Protein AF-A0A424H6H0-F1 (afdb_monomer)

pLDDT: mean 87.37, std 11.34, range [51.12, 97.81]

Solvent-accessible surface area (backbone atoms only — not comparable to full-atom values): 7325 Å² total; per-residue (Å²): 119,69,68,63,52,53,53,52,52,50,52,54,50,57,54,52,53,53,62,70,57,57,86,66,71,71,79,76,78,64,47,55,64,56,34,30,63,74,71,73,46,59,48,82,46,78,43,84,47,62,49,67,98,49,69,67,31,64,76,72,50,61,21,70,81,36,70,43,78,44,82,45,73,49,49,78,35,88,82,81,74,92,61,57,74,66,88,86,79,65,65,96,77,36,65,50,47,57,65,38,88,86,41,44,65,76,50,62,51,50,60,63,37,26,77,72,45,30,47

Sequence (119 aa):
MFIKKILIFLVCLLISLQALASDKIKPKKTPLKKLSKQLGNGELIKINSYQTSNYKGIMEGWYKDSPIVVDALITYPKGKGPFPILLITHSSGGPGEFTESWLKFMRDQQKPLLDMGIA

Foldseek 3Di:
DVVVVVVVVVVVVVVVVVVVVVVPPDPDPQLVVVLCVVLVHWDWDKDKDFDDPDPVCVVVVCSVVGIDIDIDTDGFADDDDDAAEDDDADDPVHNNLSVDPVNCVSSVVPVVCSVVRYD

Secondary structure (DSSP, 8-state):
-HHHH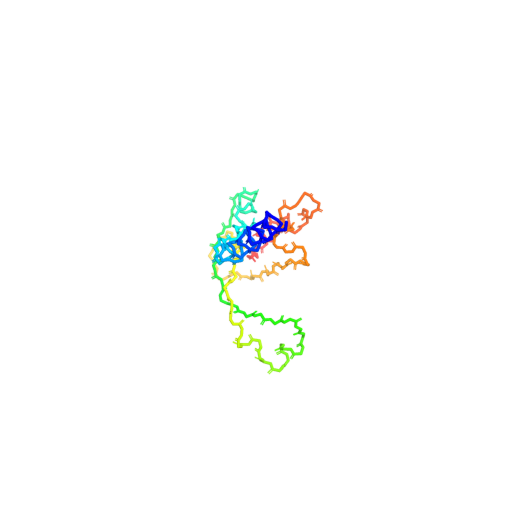HHHHHHHHHHHHHHHHGGG-PPPPPTHHHHHHHHT--EEEEEEEE--SSHHHHHTSGGGGSEEEEEEEE-PPSSSS----------TTGGGGGG-SS-HHHHHTHHHHHHTT--

Mean predicted aligned error: 9.52 Å

Structure (mmCIF, N/CA/C/O backbone):
data_AF-A0A424H6H0-F1
#
_entry.id   AF-A0A424H6H0-F1
#
loop_
_atom_site.group_PDB
_atom_site.id
_atom_site.type_symbol
_atom_site.label_atom_id
_atom_site.label_alt_id
_atom_site.label_comp_id
_atom_site.label_asym_id
_atom_sit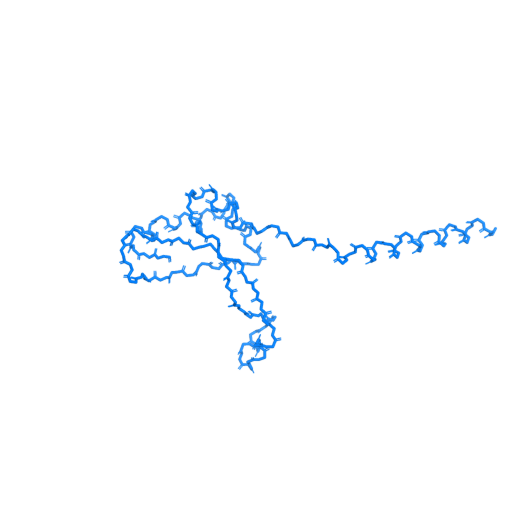e.label_entity_id
_atom_site.label_seq_id
_atom_site.pdbx_PDB_ins_code
_atom_site.Cartn_x
_atom_site.Cartn_y
_atom_site.Cartn_z
_atom_site.occupancy
_atom_site.B_iso_or_equiv
_atom_site.auth_seq_id
_atom_site.auth_comp_id
_atom_site.auth_asym_id
_atom_site.auth_atom_id
_atom_site.pdbx_PDB_model_num
ATOM 1 N N . MET A 1 1 ? 56.396 17.475 0.592 1.00 62.03 1 MET A N 1
ATOM 2 C CA . MET A 1 1 ? 55.775 16.707 -0.520 1.00 62.03 1 MET A CA 1
ATOM 3 C C . MET A 1 1 ? 55.264 15.319 -0.101 1.00 62.03 1 MET A C 1
ATOM 5 O O . MET A 1 1 ? 54.241 14.891 -0.617 1.00 62.03 1 MET A O 1
ATOM 9 N N . PHE A 1 2 ? 55.921 14.638 0.848 1.00 70.25 2 PHE A N 1
ATOM 10 C CA . PHE A 1 2 ? 55.574 13.281 1.309 1.00 70.25 2 PHE A CA 1
ATOM 11 C C . PHE A 1 2 ? 54.223 13.192 2.058 1.00 70.25 2 PHE A C 1
ATOM 13 O O . PHE A 1 2 ? 53.368 12.388 1.703 1.00 70.25 2 PHE A O 1
ATOM 20 N N . ILE A 1 3 ? 53.969 14.106 3.003 1.00 74.75 3 ILE A N 1
ATOM 21 C CA . ILE A 1 3 ? 52.736 14.139 3.821 1.00 74.75 3 ILE A CA 1
ATOM 22 C C . ILE A 1 3 ? 51.471 14.359 2.970 1.00 74.75 3 ILE A C 1
ATOM 24 O O . ILE A 1 3 ? 50.445 13.727 3.204 1.00 74.75 3 ILE A O 1
ATOM 28 N N . LYS A 1 4 ? 51.553 15.189 1.920 1.00 75.88 4 LYS A N 1
ATOM 29 C CA . LYS A 1 4 ? 50.430 15.445 0.998 1.00 75.88 4 LYS A CA 1
ATOM 30 C C . LYS A 1 4 ? 50.020 14.183 0.229 1.00 75.88 4 LYS A C 1
ATOM 32 O O . LYS A 1 4 ? 48.835 13.970 0.009 1.00 75.88 4 LYS A O 1
ATOM 37 N N . LYS A 1 5 ? 50.984 13.332 -0.145 1.00 80.25 5 LYS A N 1
ATOM 38 C CA . LYS A 1 5 ? 50.713 12.058 -0.832 1.00 80.25 5 LYS A CA 1
ATOM 39 C C . LYS A 1 5 ? 50.065 11.033 0.103 1.00 80.25 5 LYS A C 1
ATOM 41 O O . LYS A 1 5 ? 49.128 10.362 -0.313 1.00 80.25 5 LYS A O 1
ATOM 46 N N . ILE A 1 6 ? 50.508 10.970 1.362 1.00 85.81 6 ILE A N 1
ATOM 47 C CA . ILE A 1 6 ? 49.898 10.113 2.394 1.00 85.81 6 ILE A CA 1
ATOM 48 C C . ILE A 1 6 ? 48.451 10.536 2.659 1.00 85.81 6 ILE A C 1
ATOM 50 O O . ILE A 1 6 ? 47.567 9.688 2.701 1.00 85.81 6 ILE A O 1
ATOM 54 N N . LEU A 1 7 ? 48.194 11.842 2.772 1.00 85.50 7 LEU A N 1
ATOM 55 C CA . LEU A 1 7 ? 46.847 12.362 3.004 1.00 85.50 7 LEU A CA 1
ATOM 56 C C . LEU A 1 7 ? 45.888 12.007 1.856 1.00 85.50 7 LEU A C 1
ATOM 58 O O . LEU A 1 7 ? 44.776 11.556 2.105 1.00 85.50 7 LEU A O 1
ATOM 62 N N . ILE A 1 8 ? 46.334 12.156 0.604 1.00 85.44 8 ILE A N 1
ATOM 63 C CA . ILE A 1 8 ? 45.546 11.784 -0.582 1.00 85.44 8 ILE A CA 1
ATOM 64 C C . ILE A 1 8 ? 45.256 10.279 -0.588 1.00 85.44 8 ILE A C 1
ATOM 66 O O . ILE A 1 8 ? 44.114 9.881 -0.799 1.00 85.44 8 ILE A O 1
ATOM 70 N N . PHE A 1 9 ? 46.260 9.446 -0.300 1.00 87.81 9 PHE A N 1
ATOM 71 C CA . PHE A 1 9 ? 46.084 7.996 -0.224 1.00 87.81 9 PHE A CA 1
ATOM 72 C C . PHE A 1 9 ? 45.065 7.598 0.854 1.00 87.81 9 PHE A C 1
ATOM 74 O O . PHE A 1 9 ? 44.200 6.761 0.602 1.00 87.81 9 PHE A O 1
ATOM 81 N N . LEU A 1 10 ? 45.109 8.246 2.022 1.00 85.88 10 LEU A N 1
ATOM 82 C CA . LEU A 1 10 ? 44.163 8.001 3.110 1.00 85.88 10 LEU A CA 1
ATOM 83 C C . LEU A 1 10 ? 42.725 8.360 2.701 1.00 85.88 10 LEU A C 1
ATOM 85 O O . LEU A 1 10 ? 41.804 7.589 2.949 1.00 85.88 10 LEU A O 1
ATOM 89 N N . VAL A 1 11 ? 42.534 9.500 2.028 1.00 85.06 11 VAL A N 1
ATOM 90 C CA . VAL A 1 11 ? 41.216 9.935 1.535 1.00 85.06 11 VAL A CA 1
ATOM 91 C C . VAL A 1 11 ? 40.667 8.959 0.492 1.00 85.06 11 VAL A C 1
ATOM 93 O O . VAL A 1 11 ? 39.505 8.570 0.579 1.00 85.06 11 VAL A O 1
ATOM 96 N N . CYS A 1 12 ? 41.496 8.497 -0.448 1.00 82.62 12 CYS A N 1
ATOM 97 C CA . CYS A 1 12 ? 41.093 7.482 -1.424 1.00 82.62 12 CYS A CA 1
ATOM 98 C C . CYS A 1 12 ? 40.694 6.156 -0.756 1.00 82.62 12 CYS A C 1
ATOM 100 O O . CYS A 1 12 ? 39.723 5.533 -1.182 1.00 82.62 12 CYS A O 1
ATOM 102 N N . LEU A 1 13 ? 41.401 5.751 0.306 1.00 82.94 13 LEU A N 1
ATOM 103 C CA . LEU A 1 13 ? 41.083 4.552 1.084 1.00 82.94 13 LEU A CA 1
ATOM 104 C C . LEU A 1 13 ? 39.748 4.697 1.836 1.00 82.94 13 LEU A C 1
ATOM 106 O O . LEU A 1 13 ? 38.927 3.788 1.834 1.00 82.94 13 LEU A O 1
ATOM 110 N N . LEU A 1 14 ? 39.482 5.862 2.432 1.00 78.00 14 LEU A N 1
ATOM 111 C CA . LEU A 1 14 ? 38.210 6.143 3.107 1.00 78.00 14 LEU A CA 1
ATOM 112 C C . LEU A 1 14 ? 37.009 6.099 2.147 1.00 78.00 14 LEU A C 1
ATOM 114 O O . LEU A 1 14 ? 35.961 5.567 2.510 1.00 78.00 14 LEU A O 1
ATOM 118 N N . ILE A 1 15 ? 37.158 6.613 0.922 1.00 74.00 15 ILE A N 1
ATOM 119 C CA . ILE A 1 15 ? 36.091 6.596 -0.093 1.00 74.00 15 ILE A CA 1
ATOM 120 C C . ILE A 1 15 ? 35.848 5.168 -0.610 1.00 74.00 15 ILE A C 1
ATOM 122 O O . ILE A 1 15 ? 34.696 4.761 -0.768 1.00 74.00 15 ILE A O 1
ATOM 126 N N . SER A 1 16 ? 36.903 4.374 -0.827 1.00 66.88 16 SER A N 1
ATOM 127 C CA . SER A 1 16 ? 36.756 2.992 -1.304 1.00 66.88 16 SER A CA 1
ATOM 128 C C . SER A 1 16 ? 36.140 2.058 -0.255 1.00 66.88 16 SER A C 1
ATOM 130 O O . SER A 1 16 ? 35.359 1.178 -0.617 1.00 66.88 16 SER A O 1
ATOM 132 N N . LEU A 1 17 ? 36.392 2.286 1.042 1.0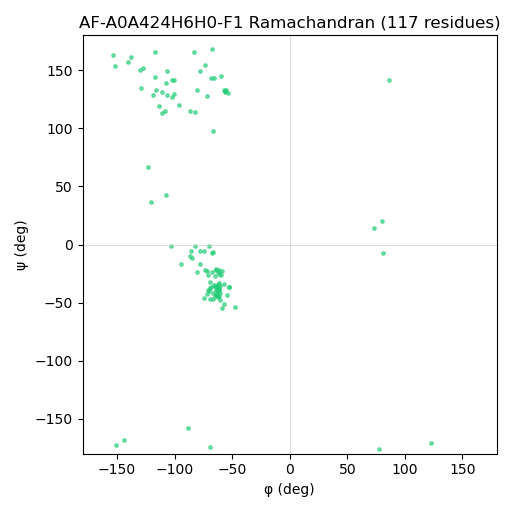0 64.88 17 LEU A N 1
ATOM 133 C CA . LEU A 1 17 ? 35.716 1.553 2.120 1.00 64.88 17 LEU A CA 1
ATOM 134 C C . LEU A 1 17 ? 34.202 1.824 2.171 1.00 64.88 17 LEU A C 1
ATOM 136 O O . LEU A 1 17 ? 33.438 0.905 2.462 1.00 64.88 17 LEU A O 1
ATOM 140 N N . GLN A 1 18 ? 33.746 3.048 1.875 1.00 62.09 18 GLN A N 1
ATOM 141 C CA . GLN A 1 18 ? 32.308 3.354 1.828 1.00 62.09 18 GLN A CA 1
ATOM 142 C C . GLN A 1 18 ? 31.612 2.682 0.640 1.00 62.09 18 GLN A C 1
ATOM 144 O O . GLN A 1 18 ? 30.498 2.182 0.794 1.00 62.09 18 GLN A O 1
ATOM 149 N N . ALA A 1 19 ? 32.283 2.606 -0.515 1.00 60.34 19 ALA A N 1
ATOM 150 C CA . ALA A 1 19 ? 31.765 1.895 -1.683 1.00 60.34 19 ALA A CA 1
ATOM 151 C C . ALA A 1 19 ? 31.566 0.392 -1.401 1.00 60.34 19 ALA A C 1
ATOM 153 O O . ALA A 1 19 ? 30.542 -0.168 -1.780 1.00 60.34 19 ALA A O 1
ATOM 154 N N . LEU A 1 20 ? 32.484 -0.234 -0.654 1.00 59.09 20 LEU A N 1
ATOM 155 C CA . LEU A 1 20 ? 32.416 -1.648 -0.245 1.00 59.09 20 LEU A CA 1
ATOM 156 C C . LEU A 1 20 ? 31.377 -1.929 0.861 1.00 59.09 20 LEU A C 1
ATOM 158 O O . LEU A 1 20 ? 30.923 -3.060 1.020 1.00 59.09 20 LEU A O 1
ATOM 162 N N . ALA A 1 21 ? 30.980 -0.914 1.635 1.00 56.03 21 ALA A N 1
ATOM 163 C CA . ALA A 1 21 ? 29.952 -1.032 2.675 1.00 56.03 21 ALA A CA 1
ATOM 164 C C . ALA A 1 21 ? 28.514 -0.832 2.147 1.00 56.03 21 ALA A C 1
ATOM 166 O O . ALA A 1 21 ? 27.550 -1.093 2.875 1.00 56.03 21 ALA A O 1
ATOM 167 N N . SER A 1 22 ? 28.361 -0.391 0.893 1.00 54.81 22 SER A N 1
ATOM 168 C CA . SER A 1 22 ? 27.069 -0.114 0.245 1.00 54.81 22 SER A CA 1
ATOM 169 C C . SER A 1 22 ? 26.229 -1.379 -0.002 1.00 54.81 22 SER A C 1
ATOM 171 O O . SER A 1 22 ? 25.000 -1.325 -0.007 1.00 54.81 22 SER A O 1
ATOM 173 N N . ASP A 1 23 ? 26.864 -2.551 -0.087 1.00 54.16 23 ASP A N 1
ATOM 174 C CA . ASP A 1 23 ? 26.202 -3.832 -0.385 1.00 54.16 23 ASP A CA 1
ATOM 175 C C . ASP A 1 23 ? 25.304 -4.360 0.752 1.00 54.16 23 ASP A C 1
ATOM 177 O O . ASP A 1 23 ? 24.666 -5.407 0.627 1.00 54.16 23 ASP A O 1
ATOM 181 N N . LYS A 1 24 ? 25.224 -3.650 1.888 1.00 51.12 24 LYS A N 1
ATOM 182 C CA . LYS A 1 24 ? 24.393 -4.027 3.045 1.00 51.12 24 LYS A CA 1
ATOM 183 C C . LYS A 1 24 ? 23.344 -2.979 3.411 1.00 51.12 24 LYS A C 1
ATOM 185 O O . LYS A 1 24 ? 23.021 -2.816 4.592 1.00 51.12 24 LYS A O 1
ATOM 190 N N . ILE A 1 25 ? 22.751 -2.299 2.428 1.00 56.69 25 ILE A N 1
ATOM 191 C CA . ILE A 1 25 ? 21.500 -1.568 2.665 1.00 56.69 25 ILE A CA 1
ATOM 192 C C . ILE A 1 25 ? 20.413 -2.606 2.954 1.00 56.69 25 ILE A C 1
ATOM 194 O O . ILE A 1 25 ? 19.837 -3.214 2.054 1.00 56.69 25 ILE A O 1
ATOM 198 N N . LYS A 1 26 ? 20.134 -2.835 4.242 1.00 60.16 26 LYS A N 1
ATOM 199 C CA . LYS A 1 26 ? 18.965 -3.624 4.638 1.00 60.16 26 LYS A CA 1
ATOM 200 C C . LYS A 1 26 ? 17.731 -2.957 4.025 1.00 60.16 26 LYS A C 1
ATOM 202 O O . LYS A 1 26 ? 17.583 -1.742 4.192 1.00 60.16 26 LYS A O 1
ATOM 207 N N . PRO A 1 27 ? 16.841 -3.710 3.356 1.00 65.25 27 PRO A N 1
ATOM 208 C CA . PRO A 1 27 ? 15.641 -3.133 2.776 1.00 65.25 27 PRO A CA 1
ATOM 209 C C . PRO A 1 27 ? 14.879 -2.363 3.854 1.00 65.25 27 PRO A C 1
ATOM 211 O O . PRO A 1 27 ? 14.675 -2.847 4.975 1.00 65.25 27 PRO A O 1
ATOM 214 N N . LYS A 1 28 ? 14.512 -1.121 3.529 1.00 72.56 28 LYS A N 1
ATOM 215 C CA . LYS A 1 28 ? 13.743 -0.267 4.431 1.00 72.56 28 LYS A CA 1
ATOM 216 C C . LYS A 1 28 ? 12.460 -1.012 4.800 1.00 72.56 28 LYS A C 1
ATOM 218 O O . LYS A 1 28 ? 11.787 -1.561 3.931 1.00 72.56 28 LYS A O 1
ATOM 223 N N . LYS A 1 29 ? 12.126 -1.054 6.094 1.00 83.44 29 LYS A N 1
ATOM 224 C CA . LYS A 1 29 ? 10.876 -1.680 6.554 1.00 83.44 29 LYS A CA 1
ATOM 225 C C . LYS A 1 29 ? 9.698 -1.032 5.821 1.00 83.44 29 LYS A C 1
ATOM 227 O O . LYS A 1 29 ? 9.629 0.197 5.769 1.00 83.44 29 LYS A O 1
ATOM 232 N N . THR A 1 30 ? 8.783 -1.847 5.299 1.00 89.69 30 THR A N 1
ATOM 233 C CA . THR A 1 30 ? 7.611 -1.349 4.571 1.00 89.69 30 THR A CA 1
ATOM 234 C C . THR A 1 30 ? 6.776 -0.385 5.431 1.00 89.69 30 THR A C 1
ATOM 236 O O . THR A 1 30 ? 6.469 -0.705 6.590 1.00 89.69 30 THR A O 1
ATOM 239 N N . PRO A 1 31 ? 6.373 0.786 4.895 1.00 91.62 31 PRO A N 1
ATOM 240 C CA . PRO A 1 31 ? 5.450 1.699 5.571 1.00 91.62 31 PRO A CA 1
ATOM 241 C C . PRO A 1 31 ? 4.094 1.062 5.897 1.00 91.62 31 PRO A C 1
ATOM 243 O O . PRO A 1 31 ? 3.438 1.469 6.855 1.00 91.62 31 PRO A O 1
ATOM 246 N N . LEU A 1 32 ? 3.709 0.002 5.181 1.00 93.38 32 LEU A N 1
ATOM 247 C CA . LEU A 1 32 ? 2.450 -0.712 5.397 1.00 93.38 32 LEU A CA 1
ATOM 248 C C . LEU A 1 32 ? 2.343 -1.329 6.799 1.00 93.38 32 LEU A C 1
ATOM 250 O O . LEU A 1 32 ? 1.249 -1.458 7.340 1.00 93.38 32 LEU A O 1
ATOM 254 N N . LYS A 1 33 ? 3.474 -1.620 7.456 1.00 93.62 33 LYS A N 1
ATOM 255 C CA . LYS A 1 33 ? 3.468 -2.060 8.859 1.00 93.62 33 LYS A CA 1
ATOM 256 C C . LYS A 1 33 ? 2.971 -0.967 9.809 1.00 93.62 3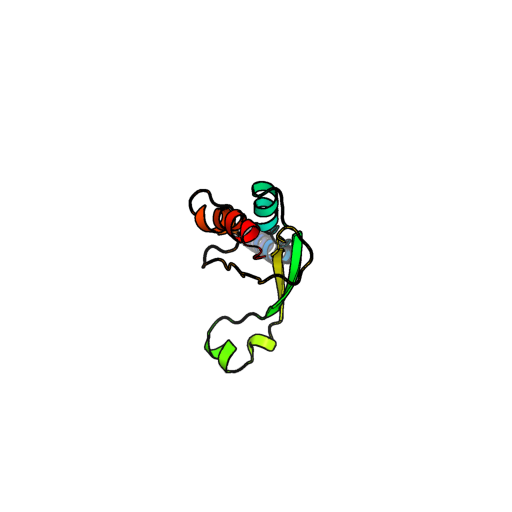3 LYS A C 1
ATOM 258 O O . LYS A 1 33 ? 2.340 -1.271 10.817 1.00 93.62 33 LYS A O 1
ATOM 263 N N . LYS A 1 34 ? 3.278 0.303 9.523 1.00 92.81 34 LYS A N 1
ATOM 264 C CA . LYS A 1 34 ? 2.751 1.448 10.280 1.00 92.81 34 LYS A CA 1
ATOM 265 C C . LYS A 1 34 ? 1.269 1.644 9.957 1.00 92.81 34 LYS A C 1
ATOM 267 O O . LYS A 1 34 ? 0.493 1.825 10.888 1.00 92.81 34 LYS A O 1
ATOM 272 N N . LEU A 1 35 ? 0.889 1.524 8.683 1.00 92.56 35 LEU A N 1
ATOM 273 C CA . LEU A 1 35 ? -0.505 1.617 8.245 1.00 92.56 35 LEU A CA 1
ATOM 274 C C . LEU A 1 35 ? -1.404 0.591 8.952 1.00 92.56 35 LEU A C 1
ATOM 276 O O . LEU A 1 35 ? -2.393 0.979 9.561 1.00 92.56 35 LEU A O 1
ATOM 280 N N . SER A 1 36 ? -1.015 -0.688 8.955 1.00 93.12 36 SER A N 1
ATOM 281 C CA . SER A 1 36 ? -1.745 -1.763 9.647 1.00 93.12 36 SER A CA 1
ATOM 282 C C . SER A 1 36 ? -1.972 -1.445 11.127 1.00 93.12 36 SER A C 1
ATOM 284 O O . SER A 1 36 ? -3.081 -1.573 11.635 1.00 93.12 36 SER A O 1
ATOM 286 N N . LYS A 1 37 ? -0.949 -0.920 11.817 1.00 93.00 37 LYS A N 1
ATOM 287 C CA . LYS A 1 37 ? -1.093 -0.472 13.211 1.00 93.00 37 LYS A CA 1
ATOM 288 C C . LYS A 1 37 ? -2.063 0.700 13.368 1.00 93.00 37 LYS A C 1
ATOM 290 O O . LYS A 1 37 ? -2.779 0.735 14.358 1.00 93.00 37 LYS A O 1
ATOM 295 N N . GLN A 1 38 ? -2.060 1.661 12.442 1.00 91.38 38 GLN A N 1
ATOM 296 C CA . GLN A 1 38 ? -2.967 2.816 12.487 1.00 91.38 38 GLN A CA 1
ATOM 297 C C . GLN A 1 38 ? -4.424 2.410 12.250 1.00 91.38 38 GLN A C 1
ATOM 299 O O . GLN A 1 38 ? -5.316 2.982 12.865 1.00 91.38 38 GLN A O 1
ATOM 304 N N . LEU A 1 39 ? -4.652 1.435 11.371 1.00 91.19 39 LEU A N 1
ATOM 305 C CA . LEU A 1 39 ? -5.980 0.906 11.068 1.00 91.19 39 LEU A CA 1
ATOM 306 C C . LEU A 1 39 ? -6.464 -0.114 12.112 1.00 91.19 39 LEU A C 1
ATOM 308 O O . LEU A 1 39 ? -7.664 -0.318 12.265 1.00 91.19 39 LEU A O 1
ATOM 312 N N . GLY A 1 40 ? -5.538 -0.751 12.835 1.00 92.94 40 GLY A N 1
ATOM 313 C CA . GLY A 1 40 ? -5.844 -1.804 13.806 1.00 92.94 40 GLY A CA 1
ATOM 314 C C . GLY A 1 40 ? -6.245 -3.135 13.162 1.00 92.94 40 GLY A C 1
ATOM 315 O O . GLY A 1 40 ? -6.796 -3.999 13.838 1.00 92.94 40 GLY A O 1
ATOM 316 N N . ASN A 1 41 ? -5.998 -3.299 11.862 1.00 92.44 41 ASN A N 1
ATOM 317 C CA . ASN A 1 41 ? -6.370 -4.467 11.072 1.00 92.44 41 ASN A CA 1
ATOM 318 C C . ASN A 1 41 ? -5.386 -4.681 9.899 1.00 92.44 41 ASN A C 1
ATOM 320 O O . ASN A 1 41 ? -4.352 -4.010 9.781 1.00 92.44 41 ASN A O 1
ATOM 324 N N . GLY A 1 42 ? -5.738 -5.627 9.031 1.00 92.56 42 GLY A N 1
ATOM 325 C CA . GLY A 1 42 ? -5.026 -5.914 7.794 1.00 92.56 42 GLY A CA 1
ATOM 326 C C . GLY A 1 42 ? -3.869 -6.893 7.974 1.00 92.56 42 GLY A C 1
ATOM 327 O O . GLY A 1 42 ? -3.131 -6.864 8.959 1.00 92.56 42 GLY A O 1
ATOM 328 N N . GLU A 1 43 ? -3.712 -7.765 6.991 1.00 95.00 43 GLU A N 1
ATOM 329 C CA . GLU A 1 43 ? -2.653 -8.755 6.897 1.00 95.00 43 GLU A CA 1
ATOM 330 C C . GLU A 1 43 ? -1.592 -8.276 5.905 1.00 95.00 43 GLU A C 1
ATOM 332 O O . GLU A 1 43 ? -1.896 -7.909 4.767 1.00 95.00 43 GLU A O 1
ATOM 337 N N . LEU A 1 44 ? -0.333 -8.253 6.343 1.00 95.94 44 LEU A N 1
ATOM 338 C CA . LEU A 1 44 ? 0.783 -7.935 5.462 1.00 95.94 44 LEU A CA 1
ATOM 339 C C . LEU A 1 44 ? 1.179 -9.192 4.687 1.00 95.94 44 LEU A C 1
ATOM 341 O O . LEU A 1 44 ? 1.707 -10.137 5.272 1.00 95.94 44 LEU A O 1
ATOM 345 N N . ILE A 1 45 ? 0.979 -9.166 3.376 1.00 95.88 45 ILE A N 1
ATOM 346 C CA . ILE A 1 45 ? 1.286 -10.269 2.467 1.00 95.88 45 ILE A CA 1
ATOM 347 C C . ILE A 1 45 ? 2.366 -9.870 1.461 1.00 95.88 45 ILE A C 1
ATOM 349 O O . ILE A 1 45 ? 2.683 -8.691 1.283 1.00 95.88 45 ILE A O 1
ATOM 353 N N . LYS A 1 46 ? 2.926 -10.873 0.783 1.00 94.94 46 LYS A N 1
ATOM 354 C CA . LYS A 1 46 ? 3.858 -10.694 -0.332 1.00 94.94 46 LYS A CA 1
ATOM 355 C C . LYS A 1 46 ? 3.201 -11.141 -1.625 1.00 94.94 46 LYS A C 1
ATOM 357 O O . LYS A 1 46 ? 2.653 -12.238 -1.680 1.00 94.94 46 LYS A O 1
ATOM 362 N N . ILE A 1 47 ? 3.282 -10.306 -2.654 1.00 94.88 47 ILE A N 1
ATOM 363 C CA . ILE A 1 47 ? 2.713 -10.584 -3.973 1.00 94.88 47 ILE A CA 1
ATOM 364 C C . ILE A 1 47 ? 3.850 -10.603 -4.991 1.00 94.88 47 ILE A C 1
ATOM 366 O O . ILE A 1 47 ? 4.655 -9.670 -5.054 1.00 94.88 47 ILE A O 1
ATOM 370 N N . ASN A 1 48 ? 3.913 -11.667 -5.791 1.00 96.25 48 ASN A N 1
ATOM 371 C CA . ASN A 1 48 ? 4.791 -11.709 -6.955 1.00 96.25 48 ASN A CA 1
ATOM 372 C C . ASN A 1 48 ? 4.228 -10.775 -8.023 1.00 96.25 48 ASN A C 1
ATOM 374 O O . ASN A 1 48 ? 3.059 -10.866 -8.390 1.00 96.25 48 ASN A O 1
ATOM 378 N N . SER A 1 49 ? 5.067 -9.879 -8.512 1.00 94.25 49 SER A N 1
ATOM 379 C CA . SER A 1 49 ? 4.717 -8.905 -9.530 1.00 94.25 49 SER A CA 1
ATOM 380 C C . SER A 1 49 ? 5.910 -8.701 -10.456 1.00 94.25 49 SER A C 1
ATOM 382 O O . SER A 1 49 ? 6.892 -9.444 -10.431 1.00 94.25 49 SER A O 1
ATOM 384 N N . TYR A 1 50 ? 5.823 -7.676 -11.280 1.00 95.75 50 TYR A N 1
ATOM 385 C CA . TYR A 1 50 ? 6.831 -7.295 -12.243 1.00 95.75 50 TYR A CA 1
ATOM 386 C C . TYR A 1 50 ? 6.947 -5.775 -12.269 1.00 95.75 50 TYR A C 1
ATOM 388 O O . TYR A 1 50 ? 6.002 -5.070 -11.910 1.00 95.75 50 TYR A O 1
ATOM 396 N N . GLN A 1 51 ? 8.090 -5.266 -12.714 1.00 93.62 51 GLN A N 1
ATOM 397 C CA . GLN A 1 51 ? 8.307 -3.829 -12.856 1.00 93.62 51 GLN A CA 1
ATOM 398 C C . GLN A 1 51 ? 8.793 -3.461 -14.248 1.00 93.62 51 GLN A C 1
ATOM 400 O O . GLN A 1 51 ? 9.471 -4.224 -14.928 1.00 93.62 51 GLN A O 1
ATOM 405 N N . THR A 1 52 ? 8.474 -2.241 -14.656 1.00 94.75 52 THR A N 1
ATOM 406 C CA . THR A 1 52 ? 9.055 -1.609 -15.834 1.00 94.75 52 THR A CA 1
ATOM 407 C C . THR A 1 52 ? 9.040 -0.097 -15.643 1.00 94.75 52 THR A C 1
ATOM 409 O O . THR A 1 52 ? 8.227 0.432 -14.886 1.00 94.75 52 THR A O 1
ATOM 412 N N . SER A 1 53 ? 9.962 0.605 -16.294 1.00 89.81 53 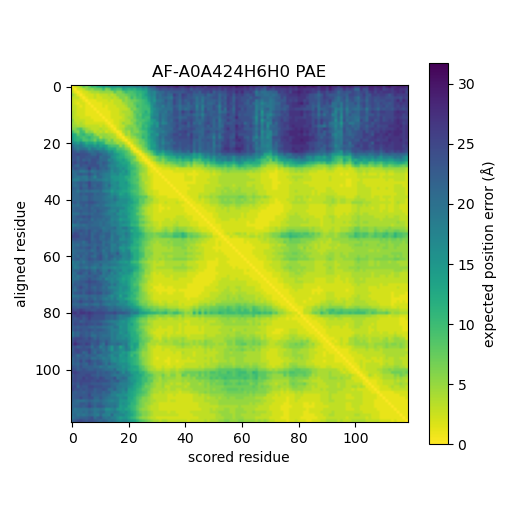SER A N 1
ATOM 413 C CA . SER A 1 53 ? 10.126 2.054 -16.144 1.00 89.81 53 SER A CA 1
ATOM 414 C C . SER A 1 53 ? 9.197 2.867 -17.047 1.00 89.81 53 SER A C 1
ATOM 416 O O . SER A 1 53 ? 9.096 4.080 -16.880 1.00 89.81 53 SER A O 1
ATOM 418 N N . ASN A 1 54 ? 8.536 2.234 -18.021 1.00 92.69 54 ASN A N 1
ATOM 419 C CA . ASN A 1 54 ? 7.685 2.929 -18.977 1.00 92.69 54 ASN A CA 1
ATOM 420 C C . ASN A 1 54 ? 6.571 2.037 -19.545 1.00 92.69 54 ASN A C 1
ATOM 422 O O . ASN A 1 54 ? 6.616 0.809 -19.495 1.00 92.69 54 ASN A O 1
ATOM 426 N N . TYR A 1 55 ? 5.571 2.690 -20.136 1.00 94.19 55 TYR A N 1
ATOM 427 C CA . TYR A 1 55 ? 4.408 2.039 -20.738 1.00 94.19 55 TYR A CA 1
ATOM 428 C C . TYR A 1 55 ? 4.756 1.120 -21.913 1.00 94.19 55 TYR A C 1
ATOM 430 O O . TYR A 1 55 ? 4.161 0.051 -22.051 1.00 94.19 55 TYR A O 1
ATOM 438 N N . LYS A 1 56 ? 5.753 1.497 -22.726 1.00 96.38 56 LYS A N 1
ATOM 439 C CA . LYS A 1 56 ? 6.230 0.670 -23.843 1.00 96.38 56 LYS A CA 1
ATOM 440 C C . LYS A 1 56 ? 6.581 -0.734 -23.356 1.00 96.38 56 LYS A C 1
ATOM 442 O O . LYS A 1 56 ? 6.260 -1.710 -24.020 1.00 96.38 56 LYS A O 1
ATOM 447 N N . GLY A 1 57 ? 7.130 -0.838 -22.150 1.00 96.50 57 GLY A N 1
ATOM 448 C CA . GLY A 1 57 ? 7.464 -2.125 -21.584 1.00 96.50 57 GLY A CA 1
ATOM 449 C C . GLY A 1 57 ? 6.335 -3.027 -21.153 1.00 96.50 57 GLY A C 1
ATOM 450 O O . GLY A 1 57 ? 6.489 -4.247 -21.165 1.00 96.50 57 GLY A O 1
ATOM 451 N N . ILE A 1 58 ? 5.199 -2.438 -20.812 1.00 95.75 58 ILE A N 1
ATOM 452 C CA . ILE A 1 58 ? 3.964 -3.185 -20.601 1.00 95.75 58 ILE A CA 1
ATOM 453 C C . ILE A 1 58 ? 3.480 -3.711 -21.956 1.00 95.75 58 ILE A C 1
ATOM 455 O O . ILE A 1 58 ? 3.194 -4.898 -22.083 1.00 95.75 58 ILE A O 1
ATOM 459 N N . MET A 1 59 ? 3.462 -2.844 -22.974 1.00 97.81 59 MET A N 1
ATOM 460 C CA . MET A 1 59 ? 2.970 -3.167 -24.318 1.00 97.81 59 MET A CA 1
ATOM 461 C C . MET A 1 59 ? 3.798 -4.235 -25.033 1.00 97.81 59 MET A C 1
ATOM 463 O O . MET A 1 59 ? 3.235 -5.134 -25.648 1.00 97.81 59 MET A O 1
ATOM 467 N N . GLU A 1 60 ? 5.123 -4.157 -24.939 1.00 97.19 60 GLU A N 1
ATOM 468 C CA . GLU A 1 60 ? 6.042 -5.108 -25.579 1.00 97.19 60 GLU A CA 1
ATOM 469 C C . GLU A 1 60 ? 6.305 -6.354 -24.720 1.00 97.19 60 GLU A C 1
ATOM 471 O O . GLU A 1 60 ? 6.945 -7.300 -25.169 1.00 97.19 60 GLU A O 1
ATOM 476 N N . GLY A 1 61 ? 5.797 -6.392 -23.484 1.00 97.12 61 GLY A N 1
ATOM 477 C CA . GLY A 1 61 ? 5.823 -7.583 -22.634 1.00 97.12 61 GLY A CA 1
ATOM 478 C C . GLY A 1 61 ? 7.136 -7.851 -21.891 1.00 97.12 61 GLY A C 1
ATOM 479 O O . GLY A 1 61 ? 7.146 -8.710 -21.009 1.00 97.12 61 GLY A O 1
ATOM 480 N N . TRP A 1 62 ? 8.207 -7.097 -22.154 1.00 96.50 62 TRP A N 1
ATOM 481 C CA . TRP A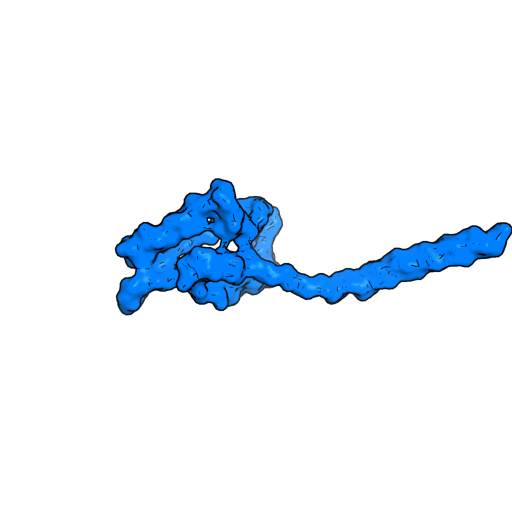 1 62 ? 9.517 -7.289 -21.506 1.00 96.50 62 TRP A CA 1
ATOM 482 C C . TRP A 1 62 ? 9.524 -6.974 -19.994 1.00 96.50 62 TRP A C 1
ATOM 484 O O . TRP A 1 62 ? 10.494 -7.243 -19.296 1.00 96.50 62 TRP A O 1
ATOM 494 N N . TYR A 1 63 ? 8.423 -6.448 -19.431 1.00 96.56 63 TYR A N 1
ATOM 495 C CA . TYR A 1 63 ? 8.271 -6.259 -17.983 1.00 96.56 63 TYR A CA 1
ATOM 496 C C . TYR A 1 63 ? 8.382 -7.601 -17.231 1.00 96.56 63 TYR A C 1
ATOM 498 O O . TYR A 1 63 ? 8.817 -7.643 -16.080 1.00 96.56 63 TYR A O 1
ATOM 506 N N . LYS A 1 64 ? 8.047 -8.709 -17.908 1.00 96.81 64 LYS A N 1
ATOM 507 C CA . LYS A 1 64 ? 8.164 -10.080 -17.393 1.00 96.81 64 LYS A CA 1
ATOM 508 C C . LYS A 1 64 ? 9.604 -10.488 -17.073 1.00 96.81 64 LYS A C 1
ATOM 510 O O . LYS A 1 64 ? 9.798 -11.334 -16.204 1.00 96.81 64 LYS A O 1
ATOM 515 N N . ASP A 1 65 ? 10.588 -9.844 -17.699 1.00 96.31 65 ASP A N 1
ATOM 516 C CA . ASP A 1 65 ? 12.016 -10.098 -17.472 1.00 96.31 65 ASP A CA 1
ATOM 517 C C . ASP A 1 65 ? 12.526 -9.442 -16.177 1.00 96.31 65 ASP A C 1
ATOM 519 O O . ASP A 1 65 ? 13.666 -9.645 -15.767 1.00 96.31 65 ASP A O 1
ATOM 523 N N . SER A 1 66 ? 11.681 -8.650 -15.508 1.00 96.12 66 SER A N 1
ATOM 524 C CA . SER A 1 66 ? 11.993 -7.938 -14.266 1.00 96.12 66 SER A CA 1
ATOM 525 C C . SER A 1 66 ? 11.007 -8.303 -13.146 1.00 96.12 66 SER A C 1
ATOM 527 O O . SER A 1 66 ? 10.216 -7.453 -12.718 1.00 96.12 66 SER A O 1
ATOM 529 N N . PRO A 1 67 ? 11.015 -9.560 -12.659 1.00 96.75 67 PRO A N 1
ATOM 530 C CA . PRO A 1 67 ? 10.157 -9.986 -11.560 1.00 96.75 67 PRO A CA 1
ATOM 531 C C . PRO A 1 67 ? 10.533 -9.279 -10.255 1.00 96.75 67 PRO A C 1
ATOM 533 O O . PRO A 1 67 ? 11.708 -9.060 -9.954 1.00 96.75 67 PRO A O 1
ATOM 536 N N . ILE A 1 68 ? 9.524 -8.954 -9.452 1.00 94.75 68 ILE A N 1
ATOM 537 C CA . ILE A 1 68 ? 9.679 -8.360 -8.123 1.00 94.75 68 ILE A CA 1
ATOM 538 C C . ILE A 1 68 ? 8.713 -8.990 -7.122 1.00 94.75 68 ILE A C 1
ATOM 540 O O . ILE A 1 68 ? 7.691 -9.566 -7.487 1.00 94.75 68 ILE A O 1
ATOM 544 N N . VAL A 1 69 ? 9.015 -8.827 -5.837 1.00 94.50 69 VAL A N 1
ATOM 545 C CA . VAL A 1 69 ? 8.097 -9.164 -4.745 1.00 94.50 69 VAL A CA 1
ATOM 546 C C . VAL A 1 69 ? 7.700 -7.873 -4.049 1.00 94.50 69 VAL A C 1
ATOM 548 O O . VAL A 1 69 ? 8.558 -7.174 -3.509 1.00 94.50 69 VAL A O 1
ATOM 551 N N . VAL A 1 70 ? 6.407 -7.557 -4.059 1.00 92.56 70 VAL A N 1
ATOM 552 C CA . VAL A 1 70 ? 5.859 -6.365 -3.401 1.00 92.56 70 VAL A CA 1
ATOM 553 C C . VAL A 1 70 ? 5.190 -6.739 -2.085 1.00 92.56 70 VAL A C 1
ATOM 555 O O . VAL A 1 70 ? 4.543 -7.781 -1.978 1.00 92.56 70 VAL A O 1
ATOM 558 N N . ASP A 1 71 ? 5.348 -5.885 -1.077 1.00 94.06 71 ASP A N 1
ATOM 559 C CA . ASP A 1 71 ? 4.556 -5.972 0.148 1.00 94.06 71 ASP A CA 1
ATOM 560 C C . ASP A 1 71 ? 3.187 -5.322 -0.099 1.00 94.06 71 ASP A C 1
ATOM 562 O O . ASP A 1 71 ? 3.121 -4.201 -0.606 1.00 94.06 71 ASP A O 1
ATOM 566 N N . ALA A 1 72 ? 2.108 -5.990 0.304 1.00 94.88 72 ALA A N 1
ATOM 567 C CA . ALA A 1 72 ? 0.744 -5.467 0.254 1.00 94.88 72 ALA A CA 1
ATOM 568 C C . ALA A 1 72 ? 0.052 -5.647 1.609 1.00 94.88 72 ALA A C 1
ATOM 570 O O . ALA A 1 72 ? 0.365 -6.576 2.351 1.00 94.88 72 ALA A O 1
ATOM 571 N N . LEU A 1 73 ? -0.882 -4.754 1.936 1.00 95.00 73 LEU A N 1
ATOM 572 C CA . LEU A 1 73 ? -1.729 -4.864 3.121 1.00 95.00 73 LEU A CA 1
ATOM 573 C C . LEU A 1 73 ? -3.151 -5.158 2.656 1.00 95.00 73 LEU A C 1
ATOM 575 O O . LEU A 1 73 ? -3.760 -4.301 2.022 1.00 95.00 73 LEU A O 1
ATOM 579 N N . ILE A 1 74 ? -3.656 -6.350 2.958 1.00 95.00 74 ILE A N 1
ATOM 580 C CA . ILE A 1 74 ? -5.012 -6.772 2.597 1.00 95.00 74 ILE A CA 1
ATOM 581 C C . ILE A 1 74 ? -5.896 -6.816 3.837 1.00 95.00 74 ILE A C 1
ATOM 583 O O . ILE A 1 74 ? -5.464 -7.280 4.891 1.00 95.00 74 ILE A O 1
ATOM 587 N N . THR A 1 75 ? -7.138 -6.360 3.723 1.00 94.50 75 THR A N 1
ATOM 588 C CA . THR A 1 75 ? -8.123 -6.462 4.800 1.00 94.50 75 THR A CA 1
ATOM 589 C C . THR A 1 75 ? -9.390 -7.076 4.243 1.00 94.50 75 THR A C 1
ATOM 591 O O . THR A 1 75 ? -9.853 -6.677 3.187 1.00 94.50 75 THR A O 1
ATOM 594 N N . TYR A 1 76 ? -9.968 -8.036 4.957 1.00 94.88 76 TYR A N 1
ATOM 595 C CA . TYR A 1 76 ? -11.197 -8.685 4.521 1.00 94.88 7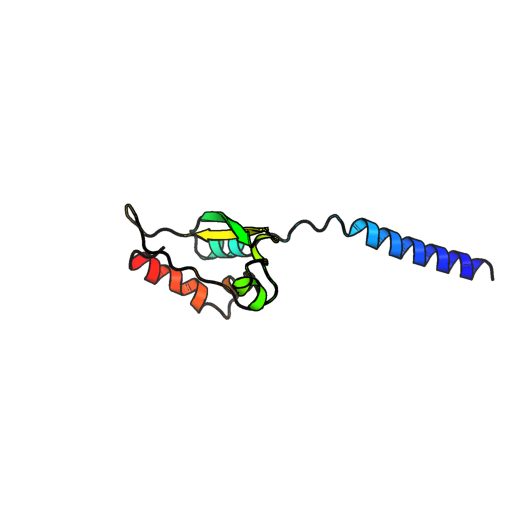6 TYR A CA 1
ATOM 596 C C . TYR A 1 76 ? -12.413 -8.110 5.253 1.00 94.88 76 TYR A C 1
ATOM 598 O O . TYR A 1 76 ? -12.329 -7.847 6.461 1.00 94.88 76 TYR A O 1
ATOM 606 N N . PRO A 1 77 ? -13.552 -7.939 4.563 1.00 95.88 77 PRO A N 1
ATOM 607 C CA . PRO A 1 77 ? -14.813 -7.624 5.216 1.00 95.88 77 PRO A CA 1
ATOM 608 C C . PRO A 1 77 ? -15.296 -8.819 6.054 1.00 95.88 77 PRO A C 1
ATOM 610 O O . PRO A 1 77 ? -14.789 -9.940 5.960 1.00 95.88 77 PRO A O 1
ATOM 613 N N . LYS A 1 78 ? -16.304 -8.593 6.901 1.00 94.12 78 LYS A N 1
ATOM 614 C CA . LYS A 1 78 ? -16.927 -9.676 7.677 1.00 94.12 78 LYS A CA 1
ATOM 615 C C . LYS A 1 78 ? -17.700 -10.621 6.749 1.00 94.12 78 LYS A C 1
ATOM 617 O O . LYS A 1 78 ? -18.377 -10.170 5.833 1.00 94.12 78 LYS A O 1
ATOM 622 N N . GLY A 1 79 ? -17.680 -11.919 7.053 1.00 92.69 79 GLY A N 1
ATOM 623 C CA . GLY A 1 79 ? -18.450 -12.942 6.336 1.00 92.69 79 GLY A CA 1
ATOM 624 C C . GLY A 1 79 ? -17.572 -14.048 5.754 1.00 92.69 79 GLY A C 1
ATOM 625 O O . GLY A 1 79 ? -16.386 -14.142 6.064 1.00 92.69 79 GLY A O 1
ATOM 626 N N . LYS A 1 80 ? -18.168 -14.907 4.922 1.00 91.56 80 LYS A N 1
ATOM 627 C CA . LYS A 1 80 ? -17.445 -15.895 4.112 1.00 91.56 80 LYS A CA 1
ATOM 628 C C . LYS A 1 80 ? -17.465 -15.418 2.662 1.00 91.56 80 LYS A C 1
ATOM 630 O O . LYS A 1 80 ? -18.532 -15.077 2.164 1.00 91.56 80 LYS A O 1
ATOM 635 N N . GLY A 1 81 ? -16.292 -15.366 2.035 1.00 90.19 81 GLY A N 1
ATOM 636 C CA . GLY A 1 81 ? -16.130 -14.906 0.655 1.00 90.19 81 GLY A CA 1
ATOM 637 C C . GLY A 1 81 ? -16.730 -15.859 -0.395 1.00 90.19 81 GLY A C 1
ATOM 638 O O . GLY A 1 81 ? -17.336 -16.873 -0.033 1.00 90.19 81 GLY A O 1
ATOM 639 N N . PRO A 1 82 ? -16.524 -15.573 -1.695 1.00 94.44 82 PRO A N 1
ATOM 640 C CA . PRO A 1 82 ? -15.583 -14.588 -2.248 1.00 94.44 82 PRO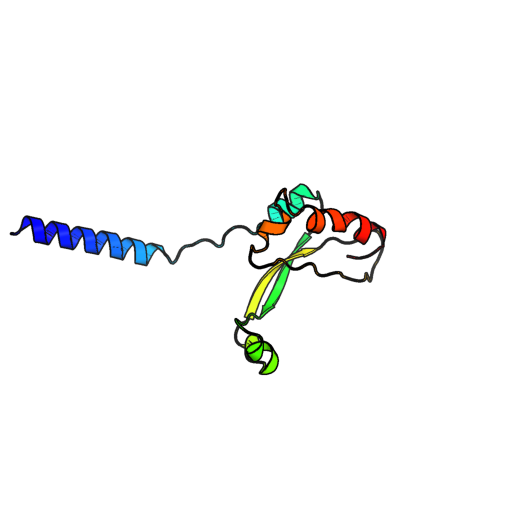 A CA 1
ATOM 641 C C . PRO A 1 82 ? -16.021 -13.129 -2.055 1.00 94.44 82 PRO A C 1
ATOM 643 O O . PRO A 1 82 ? -17.210 -12.846 -1.943 1.00 94.44 82 PRO A O 1
ATOM 646 N N . PHE A 1 83 ? -15.053 -12.208 -2.036 1.00 95.75 83 PHE A N 1
ATOM 647 C CA . PHE A 1 83 ? -15.295 -10.765 -1.941 1.00 95.75 83 PHE A CA 1
ATOM 648 C C . PHE A 1 83 ? -14.787 -10.051 -3.201 1.00 95.75 83 PHE A C 1
ATOM 650 O O . PHE A 1 83 ? -13.747 -10.453 -3.734 1.00 95.75 83 PHE A O 1
ATOM 657 N N . PRO A 1 84 ? -15.468 -8.995 -3.678 1.00 96.06 84 PRO A N 1
ATOM 658 C CA . PRO A 1 84 ? -14.850 -8.043 -4.596 1.00 96.06 84 PRO A CA 1
ATOM 659 C C . PRO A 1 84 ? -13.620 -7.398 -3.937 1.00 96.06 84 PRO A C 1
ATOM 661 O O . PRO A 1 84 ? -13.622 -7.164 -2.730 1.00 96.06 84 PRO A O 1
ATOM 664 N N . ILE A 1 85 ? -12.584 -7.115 -4.731 1.00 94.06 85 ILE A N 1
ATOM 665 C CA . ILE A 1 85 ? -11.318 -6.529 -4.263 1.00 94.06 85 ILE A CA 1
ATOM 666 C C . ILE A 1 85 ? -11.137 -5.149 -4.893 1.00 94.06 85 ILE A C 1
ATOM 668 O O . ILE A 1 85 ? -11.252 -5.013 -6.114 1.00 94.06 85 ILE A O 1
ATOM 672 N N . LEU A 1 86 ? -10.785 -4.149 -4.084 1.00 94.25 86 LEU A N 1
ATOM 673 C CA . LEU A 1 86 ? -10.289 -2.859 -4.554 1.00 94.25 86 LEU A CA 1
ATOM 674 C C . LEU A 1 86 ? -8.790 -2.723 -4.260 1.00 94.25 86 LEU A C 1
ATOM 676 O O . LEU A 1 86 ? -8.367 -2.607 -3.113 1.00 94.25 86 LEU A O 1
ATOM 680 N N . LEU A 1 87 ? -7.969 -2.652 -5.312 1.00 92.88 87 LEU A N 1
ATOM 681 C CA . LEU A 1 87 ? -6.540 -2.377 -5.166 1.00 92.88 87 LEU A CA 1
ATOM 682 C C . LEU A 1 87 ? -6.279 -0.865 -5.132 1.00 92.88 87 LEU A C 1
ATOM 684 O O . LEU A 1 87 ? -6.451 -0.178 -6.138 1.00 92.88 87 LEU A O 1
ATOM 688 N N . ILE A 1 88 ? -5.800 -0.361 -3.994 1.00 90.44 88 ILE A N 1
ATOM 689 C CA . ILE A 1 88 ? -5.361 1.032 -3.847 1.00 90.44 88 ILE A CA 1
ATOM 690 C C . ILE A 1 88 ? -3.844 1.110 -4.049 1.00 90.44 88 ILE A C 1
ATOM 692 O O . ILE A 1 88 ? -3.069 0.509 -3.304 1.00 90.44 88 ILE A O 1
ATOM 696 N N . THR A 1 89 ? -3.410 1.884 -5.044 1.00 90.19 89 THR A N 1
ATOM 697 C CA . THR A 1 89 ? -1.992 2.119 -5.357 1.00 90.19 89 THR A CA 1
ATOM 698 C C . THR A 1 89 ? -1.554 3.522 -4.941 1.00 90.19 89 THR A C 1
ATOM 700 O O . THR A 1 89 ? -2.349 4.459 -4.964 1.00 90.19 89 THR A O 1
ATOM 703 N N . HIS A 1 90 ? -0.282 3.681 -4.577 1.00 89.00 90 HIS A N 1
ATOM 704 C CA . HIS A 1 90 ? 0.304 4.981 -4.236 1.00 89.00 90 HIS A CA 1
ATOM 705 C C . HIS A 1 90 ? 0.753 5.756 -5.487 1.00 89.00 90 HIS A C 1
ATOM 707 O O . HIS A 1 90 ? 0.908 5.178 -6.564 1.00 89.00 90 HIS A O 1
ATOM 713 N N . SER A 1 91 ? 1.026 7.052 -5.327 1.00 85.81 91 SER A N 1
ATOM 714 C CA . SER A 1 91 ? 1.638 7.894 -6.360 1.00 85.81 91 SER A CA 1
ATOM 715 C C . SER A 1 91 ? 3.174 7.846 -6.262 1.00 85.81 91 SER A C 1
ATOM 717 O O . SER A 1 91 ? 3.759 6.908 -5.711 1.00 85.81 91 SER A O 1
ATOM 719 N N . SER A 1 92 ? 3.867 8.851 -6.794 1.00 86.19 92 SER A N 1
ATOM 720 C CA . SER A 1 92 ? 5.329 8.955 -6.775 1.00 86.19 92 SER A CA 1
ATOM 721 C C . SER A 1 92 ? 5.940 9.020 -5.369 1.00 86.19 92 SER A C 1
ATOM 723 O O . SER A 1 92 ? 7.114 8.693 -5.218 1.00 86.19 92 SER A O 1
ATOM 725 N N . GLY A 1 93 ? 5.186 9.418 -4.334 1.00 85.50 93 GLY A N 1
ATOM 726 C CA . GLY A 1 93 ? 5.671 9.446 -2.948 1.00 85.50 93 GLY A CA 1
ATOM 727 C C . GLY A 1 93 ? 5.792 8.062 -2.298 1.00 85.50 93 GLY A C 1
ATOM 728 O O . GLY A 1 93 ? 6.336 7.938 -1.196 1.00 85.50 93 GLY A O 1
ATOM 729 N N . GLY A 1 94 ? 5.346 7.003 -2.979 1.00 89.38 94 GLY A N 1
ATOM 730 C CA . GLY A 1 94 ? 5.496 5.631 -2.508 1.00 89.38 94 GLY A CA 1
ATOM 731 C C . GLY A 1 94 ? 4.493 5.245 -1.412 1.00 89.38 94 GLY A C 1
ATOM 732 O O . GLY A 1 94 ? 3.650 6.040 -1.001 1.00 89.38 94 GLY A O 1
ATOM 733 N N . PRO A 1 95 ? 4.604 4.030 -0.843 1.00 89.62 95 PRO A N 1
ATOM 734 C CA . PRO A 1 95 ? 3.646 3.521 0.145 1.00 89.62 95 PRO A CA 1
ATOM 735 C C . PRO A 1 95 ? 3.665 4.282 1.484 1.00 89.62 95 PRO A C 1
ATOM 737 O O . PRO A 1 95 ? 2.832 4.023 2.352 1.00 89.62 95 PRO A O 1
ATOM 740 N N . GLY A 1 96 ? 4.614 5.207 1.679 1.00 90.38 96 GLY A N 1
ATOM 741 C CA . GLY A 1 96 ? 4.638 6.109 2.833 1.00 90.38 96 GLY A CA 1
ATOM 742 C C . GLY A 1 96 ? 3.410 7.015 2.893 1.00 90.38 96 GLY A C 1
ATOM 743 O O . GLY A 1 96 ? 2.907 7.260 3.992 1.00 90.38 96 GLY A O 1
ATOM 744 N N . GLU A 1 97 ? 2.887 7.397 1.723 1.00 91.00 97 GLU A N 1
ATOM 745 C CA . GLU A 1 97 ? 1.717 8.263 1.541 1.00 91.00 97 GLU A CA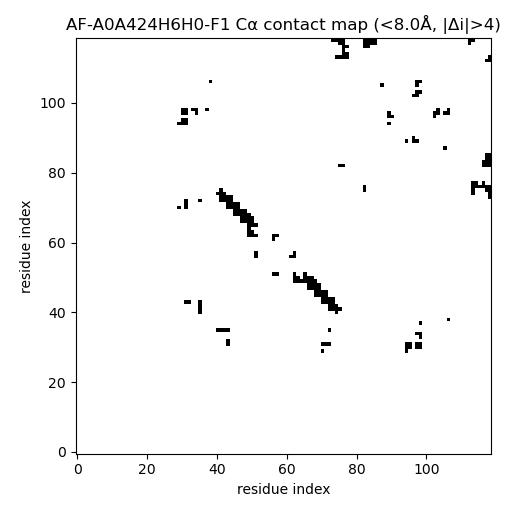 1
ATOM 746 C C . GLU A 1 97 ? 0.492 7.776 2.327 1.00 91.00 97 GLU A C 1
ATOM 748 O O . GLU A 1 97 ? -0.220 8.581 2.923 1.00 91.00 97 GLU A O 1
ATOM 753 N N . PHE A 1 98 ? 0.288 6.460 2.435 1.00 90.62 98 PHE A N 1
ATOM 754 C CA . PHE A 1 98 ? -0.842 5.895 3.182 1.00 90.62 98 PHE A CA 1
ATOM 755 C C . PHE A 1 98 ? -0.810 6.202 4.685 1.00 90.62 98 PHE A C 1
ATOM 757 O O . PHE A 1 98 ? -1.831 6.123 5.366 1.00 90.62 98 PHE A O 1
ATOM 764 N N . THR A 1 99 ? 0.363 6.537 5.224 1.00 90.44 99 THR A N 1
ATOM 765 C CA . THR A 1 99 ? 0.557 6.798 6.657 1.00 90.44 99 THR A CA 1
ATOM 766 C C . THR A 1 99 ? 0.660 8.281 6.992 1.00 90.44 99 THR A C 1
ATOM 768 O O . THR A 1 99 ? 0.832 8.626 8.168 1.00 90.44 99 THR A O 1
ATOM 771 N N . GLU A 1 100 ? 0.588 9.141 5.976 1.00 89.44 100 GLU A N 1
ATOM 772 C CA . GLU A 1 100 ? 0.728 10.582 6.119 1.00 89.44 100 GLU A CA 1
ATOM 773 C C . GLU A 1 100 ? -0.546 11.232 6.665 1.00 89.44 100 GLU A C 1
ATOM 775 O O . GLU A 1 100 ? -1.675 10.783 6.447 1.00 89.44 100 GLU A O 1
ATOM 780 N N . SER A 1 101 ? -0.371 12.326 7.405 1.00 86.81 101 SER A N 1
ATOM 781 C CA . SER A 1 101 ? -1.481 13.046 8.036 1.00 86.81 101 SER A CA 1
ATOM 782 C C . SER A 1 101 ? -2.348 13.816 7.039 1.00 86.81 101 SER A C 1
ATOM 784 O O . SER A 1 101 ? -3.504 14.093 7.352 1.00 86.81 101 SER A O 1
ATOM 786 N N . TRP A 1 102 ? -1.816 14.154 5.863 1.00 83.00 102 TRP A N 1
ATOM 787 C CA . TRP A 1 102 ? -2.482 14.961 4.837 1.00 83.00 102 TRP A CA 1
ATOM 788 C C . TRP A 1 102 ? -3.194 14.124 3.765 1.00 83.00 102 TRP A C 1
ATOM 790 O O . TRP A 1 102 ? -4.089 14.639 3.103 1.00 83.00 102 TRP A O 1
ATOM 800 N N . LEU A 1 103 ? -2.886 12.827 3.640 1.00 81.25 103 LEU A N 1
ATOM 801 C CA . LEU A 1 103 ? -3.531 11.921 2.680 1.00 81.25 103 LEU A CA 1
ATOM 802 C C . LEU A 1 103 ? -4.485 10.931 3.366 1.00 81.25 103 LEU A C 1
ATOM 804 O O . LEU A 1 103 ? -4.548 9.744 3.049 1.00 81.25 103 LEU A O 1
ATOM 808 N N . LYS A 1 104 ? -5.261 11.442 4.328 1.00 84.12 104 LYS A N 1
ATOM 809 C CA . LYS A 1 104 ? -6.207 10.648 5.128 1.00 84.12 104 LYS A CA 1
ATOM 810 C C . LYS A 1 104 ? -7.230 9.905 4.279 1.00 84.12 104 LYS A C 1
ATOM 812 O O . LYS A 1 104 ? -7.594 8.797 4.642 1.00 84.12 104 LYS A O 1
ATOM 817 N N . PHE A 1 105 ? -7.641 10.494 3.153 1.00 84.44 105 PHE A N 1
ATOM 818 C CA . PHE A 1 105 ? -8.625 9.915 2.241 1.00 84.44 105 PHE A CA 1
ATOM 819 C C . PHE A 1 105 ? -8.310 8.449 1.920 1.00 84.44 105 PHE A C 1
ATOM 821 O O . PHE A 1 105 ? -9.140 7.594 2.198 1.00 84.44 105 PHE A O 1
ATOM 828 N N . MET A 1 106 ? -7.092 8.141 1.457 1.00 80.31 106 MET A N 1
ATOM 829 C CA . MET A 1 106 ? -6.709 6.777 1.054 1.00 80.31 106 MET A CA 1
ATOM 830 C C . MET A 1 106 ? -6.819 5.761 2.197 1.00 80.31 106 MET A C 1
ATOM 832 O O . MET A 1 106 ? -7.207 4.619 1.977 1.00 80.31 106 MET A O 1
ATOM 836 N N . ARG A 1 107 ? -6.505 6.182 3.426 1.00 86.69 107 ARG A N 1
ATOM 837 C CA . ARG A 1 107 ? -6.639 5.352 4.628 1.00 86.69 107 ARG A CA 1
ATOM 838 C C . ARG A 1 107 ? -8.105 5.201 5.045 1.00 86.69 107 ARG A C 1
ATOM 840 O O . ARG A 1 107 ? -8.550 4.102 5.363 1.00 86.69 107 ARG A O 1
ATOM 847 N N . ASP A 1 108 ? -8.845 6.303 5.058 1.00 87.12 108 ASP A N 1
ATOM 848 C CA . ASP A 1 108 ? -10.179 6.379 5.653 1.00 87.12 108 ASP A CA 1
ATOM 849 C C . ASP A 1 108 ? -11.264 5.766 4.746 1.00 87.12 108 ASP A C 1
ATOM 851 O O . ASP A 1 108 ? -12.328 5.401 5.243 1.00 87.12 108 ASP A O 1
ATOM 855 N N . GLN A 1 109 ? -10.988 5.565 3.447 1.00 88.44 109 GLN A N 1
ATOM 856 C CA . GLN A 1 109 ? -11.867 4.805 2.544 1.00 88.44 109 GLN A CA 1
ATOM 857 C C . GLN A 1 109 ? -11.998 3.321 2.934 1.00 88.44 109 GLN A C 1
ATOM 859 O O . GLN A 1 109 ? -12.985 2.691 2.567 1.00 88.44 109 GLN A O 1
ATOM 864 N N . GLN A 1 110 ? -11.055 2.745 3.693 1.00 91.38 110 GLN A N 1
ATOM 865 C CA . GLN A 1 110 ? -11.078 1.309 3.990 1.00 91.38 110 GLN A CA 1
ATOM 866 C C . GLN A 1 110 ? -12.354 0.890 4.735 1.00 91.38 110 GLN A C 1
ATOM 868 O O . GLN A 1 110 ? -12.998 -0.083 4.359 1.00 91.38 110 GLN A O 1
ATOM 873 N N . LYS A 1 111 ? -12.746 1.621 5.785 1.00 92.25 111 LYS A N 1
ATOM 874 C CA . LYS A 1 111 ? -13.907 1.246 6.602 1.00 92.25 111 LYS A CA 1
ATOM 875 C C . LYS A 1 111 ? -15.214 1.167 5.791 1.00 92.25 111 LYS A C 1
ATOM 877 O O . LYS A 1 111 ? -15.851 0.119 5.859 1.00 92.25 111 LYS A O 1
ATOM 882 N N . PRO A 1 112 ? -15.636 2.209 5.044 1.00 94.38 112 PRO A N 1
ATOM 883 C CA . PRO A 1 112 ? -16.870 2.124 4.268 1.00 94.38 112 PRO A CA 1
ATOM 884 C C . PRO A 1 112 ? -16.818 1.032 3.191 1.00 94.38 112 PRO A C 1
ATOM 886 O O . PRO A 1 112 ? -17.833 0.383 2.964 1.00 94.38 112 PRO A O 1
ATOM 889 N N . LEU A 1 113 ? -15.656 0.767 2.581 1.00 94.94 113 LEU A N 1
ATOM 890 C CA . LEU A 1 113 ? -15.504 -0.328 1.614 1.00 94.94 113 LEU A CA 1
ATOM 891 C C . LEU A 1 113 ? -15.702 -1.703 2.269 1.00 94.94 113 LEU A C 1
ATOM 893 O O . LEU A 1 113 ? -16.462 -2.523 1.756 1.00 94.94 113 LEU A O 1
ATOM 897 N N . LEU A 1 114 ? -15.111 -1.921 3.446 1.00 95.12 114 LEU A N 1
ATOM 898 C CA . LEU A 1 114 ? -15.307 -3.153 4.213 1.00 95.12 114 LEU A CA 1
ATOM 899 C C . LEU A 1 114 ? -16.765 -3.327 4.657 1.00 95.12 114 LEU A C 1
ATOM 901 O O . LEU A 1 114 ? -17.292 -4.437 4.608 1.00 95.12 114 LEU A O 1
ATOM 905 N N . ASP A 1 115 ? -17.431 -2.242 5.062 1.00 95.56 115 ASP A N 1
ATOM 906 C CA . ASP A 1 115 ? -18.854 -2.260 5.424 1.00 95.56 115 ASP A CA 1
ATOM 907 C C . ASP A 1 115 ? -19.751 -2.593 4.210 1.00 95.56 115 ASP A C 1
ATOM 909 O O . ASP A 1 115 ? -20.819 -3.180 4.378 1.00 95.56 115 ASP A O 1
ATOM 913 N N . MET A 1 116 ? -19.303 -2.279 2.988 1.00 95.94 116 MET A N 1
ATOM 914 C CA . MET A 1 116 ? -19.950 -2.662 1.724 1.00 95.94 116 MET A CA 1
ATOM 915 C C . MET A 1 116 ? -19.604 -4.087 1.258 1.00 95.94 116 MET A C 1
ATOM 917 O O . MET A 1 116 ? -20.109 -4.529 0.227 1.00 95.94 116 MET A O 1
ATOM 921 N N . GLY A 1 117 ? -18.755 -4.817 1.986 1.00 95.88 117 GLY A N 1
ATOM 922 C CA . GLY A 1 117 ? -18.323 -6.160 1.597 1.00 95.88 117 GLY A CA 1
ATOM 923 C C . GLY A 1 117 ? -17.210 -6.185 0.544 1.00 95.88 117 GLY A C 1
ATOM 924 O O . GLY A 1 117 ? -17.033 -7.209 -0.112 1.00 95.88 117 GLY A O 1
ATOM 925 N N . ILE A 1 118 ? -16.467 -5.087 0.382 1.00 95.94 118 ILE A N 1
ATOM 926 C CA . ILE A 1 118 ? -15.312 -4.974 -0.518 1.00 95.94 118 ILE A CA 1
ATOM 927 C C . ILE A 1 118 ? -14.028 -5.119 0.301 1.00 95.94 118 ILE A C 1
ATOM 929 O O . ILE A 1 118 ? -13.871 -4.454 1.326 1.00 95.94 118 ILE A O 1
ATOM 933 N N . ALA A 1 119 ? -13.138 -6.004 -0.147 1.00 92.25 119 ALA A N 1
ATOM 934 C CA . ALA A 1 119 ? -11.803 -6.208 0.415 1.00 92.25 119 ALA A CA 1
ATOM 935 C C . ALA A 1 119 ? -10.788 -5.191 -0.129 1.00 92.25 119 ALA A C 1
ATOM 937 O O . ALA A 1 119 ? -10.875 -4.857 -1.336 1.00 92.25 119 ALA A O 1
#

Radius of gyration: 22.44 Å; Cα contacts (8 Å, |Δi|>4): 118; chains: 1; bounding box: 76×33×39 Å